Protein AF-A0A6L9J3Y1-F1 (afdb_monomer_lite)

Foldseek 3Di:
DPVVVVVVVVVVVLVCVLVVHDDPDDPVCPVVVVVSVVVVVVPPNPDDPDPVVVVVVVVVVVVVCVVCPPPPPPPPVVNVCVPPVVNVVVVVVVVVVVVVVVVVVVVVVVPPPDDDPPPPLPPDPVNVVVVVVSVVVVVVVVVVVVVVPDD

Secondary structure (DSSP, 8-state):
--HHHHHHHHHHHHHHHHTT------TTTTTTHHHHHHHHHHS-TT-PPPHHHHHHHHHHHHHHHHHS--TT----HHHHHHH-HHHHHHHHHHHHHHHHHHHHHHHTTTT--S------SSSSHHHHHHHHHHHHHHHHHHHHHHHTT--

pLDDT: mean 73.15, std 12.85, range [43.91, 93.81]

Sequence (151 aa):
MSDKRLDNELAALTDRVLAGEQTDIPPELSDLTPIIEQLHQTVAPDAEPDAGFQDQLTRRIMREWESHPPRHAPRSRWSYWRTNRIVQLAAAAATLVVVLLAIALLANRTDTSDGSMEGTALGSPGGMAVILAALVIAGLIAFWVSQRRKP

Structure (mmCIF, N/CA/C/O backbone):
data_AF-A0A6L9J3Y1-F1
#
_entry.id   AF-A0A6L9J3Y1-F1
#
loop_
_atom_site.group_PDB
_atom_site.id
_atom_site.type_symbol
_atom_site.label_atom_id
_atom_site.label_alt_id
_atom_site.label_comp_id
_atom_site.label_asym_id
_atom_site.label_entity_id
_atom_site.label_seq_id
_atom_site.pdbx_PDB_ins_code
_atom_site.Cartn_x
_atom_site.Cartn_y
_atom_site.Cartn_z
_atom_site.occupancy
_atom_site.B_iso_or_equiv
_atom_site.auth_seq_id
_atom_site.auth_comp_id
_atom_site.auth_asym_id
_atom_site.auth_atom_id
_atom_site.pdbx_PDB_model_num
ATOM 1 N N . MET A 1 1 ? -0.394 19.348 24.775 1.00 52.94 1 MET A N 1
ATOM 2 C CA . MET A 1 1 ? 0.317 18.067 25.019 1.00 52.94 1 MET A CA 1
ATOM 3 C C . MET A 1 1 ? -0.377 17.197 26.073 1.00 52.94 1 MET A C 1
ATOM 5 O O . MET A 1 1 ? -0.094 16.010 26.080 1.00 52.94 1 MET A O 1
ATOM 9 N N . SER A 1 2 ? -1.286 17.746 26.897 1.00 60.97 2 SER A N 1
ATOM 10 C CA . SER A 1 2 ? -2.048 17.006 27.922 1.00 60.97 2 SER A CA 1
ATOM 11 C C . SER A 1 2 ? -3.101 16.045 27.346 1.00 60.97 2 SER A C 1
ATOM 13 O O . SER A 1 2 ? -3.206 14.920 27.817 1.00 60.97 2 SER A O 1
ATOM 15 N N . ASP A 1 3 ? -3.798 16.436 26.272 1.00 74.38 3 ASP A N 1
ATOM 16 C CA . ASP A 1 3 ? -4.954 15.678 25.753 1.00 74.38 3 ASP A CA 1
ATOM 17 C C . ASP A 1 3 ? -4.613 14.257 25.299 1.00 74.38 3 ASP A C 1
ATOM 19 O O . ASP A 1 3 ? -5.283 13.310 25.682 1.00 74.38 3 ASP A O 1
ATOM 23 N N . LYS A 1 4 ? -3.489 14.065 24.596 1.00 82.38 4 LYS A N 1
ATOM 24 C CA . LYS A 1 4 ? -3.067 12.723 24.153 1.00 82.38 4 LYS A CA 1
ATOM 25 C C . LYS A 1 4 ? -2.788 11.761 25.307 1.00 82.38 4 LYS A C 1
ATOM 27 O O . LYS A 1 4 ? -2.871 10.553 25.121 1.00 82.38 4 LYS A O 1
ATOM 32 N N . ARG A 1 5 ? -2.368 12.280 26.468 1.00 84.44 5 ARG A N 1
ATOM 33 C CA . ARG A 1 5 ? -2.112 11.440 27.642 1.00 84.44 5 ARG A CA 1
ATOM 34 C C . ARG A 1 5 ? -3.436 10.977 28.239 1.00 84.44 5 ARG A C 1
ATOM 36 O O . ARG A 1 5 ? -3.577 9.790 28.500 1.00 84.44 5 ARG A O 1
ATOM 43 N N . LEU A 1 6 ? -4.396 11.895 28.349 1.00 81.44 6 LEU A N 1
ATOM 44 C CA . LEU A 1 6 ? -5.750 11.611 28.817 1.00 81.44 6 LEU A CA 1
ATOM 45 C C . LEU A 1 6 ? -6.470 10.617 27.892 1.00 81.44 6 LEU A C 1
ATOM 47 O O . LEU A 1 6 ? -7.044 9.648 28.374 1.00 81.44 6 LEU A O 1
ATOM 51 N N . ASP A 1 7 ? -6.362 10.799 26.572 1.00 82.75 7 ASP A N 1
ATOM 52 C CA . ASP A 1 7 ? -6.950 9.894 25.574 1.00 82.75 7 ASP A CA 1
ATOM 53 C C . ASP A 1 7 ? -6.402 8.465 25.711 1.00 82.75 7 ASP A C 1
ATOM 55 O O . ASP A 1 7 ? -7.153 7.491 25.665 1.00 82.75 7 ASP A O 1
ATOM 59 N N . ASN A 1 8 ? -5.089 8.328 25.923 1.00 86.06 8 ASN A N 1
ATOM 60 C CA . ASN A 1 8 ? -4.455 7.026 26.127 1.00 86.06 8 ASN A C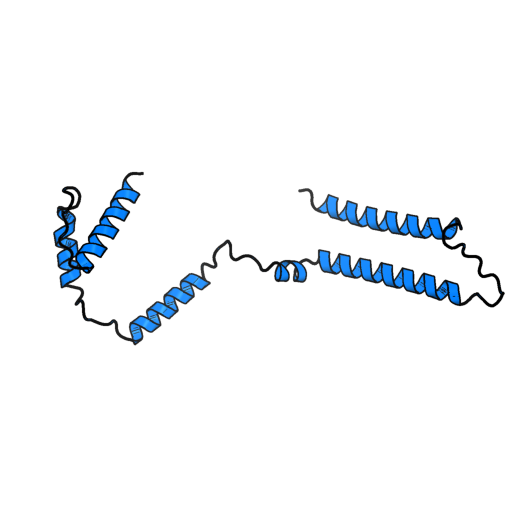A 1
ATOM 61 C C . ASN A 1 8 ? -4.859 6.388 27.466 1.00 86.06 8 ASN A C 1
ATOM 63 O O . ASN A 1 8 ? -5.021 5.171 27.537 1.00 86.06 8 ASN A O 1
ATOM 67 N N . GLU A 1 9 ? -5.011 7.189 28.524 1.00 82.62 9 GLU A N 1
ATOM 68 C CA . GLU A 1 9 ? -5.470 6.720 29.836 1.00 82.62 9 GLU A CA 1
ATOM 69 C C . GLU A 1 9 ? -6.938 6.260 29.786 1.00 82.62 9 GLU A C 1
ATOM 71 O O . GLU A 1 9 ? -7.266 5.217 30.348 1.00 82.62 9 GLU A O 1
ATOM 76 N N . LEU A 1 10 ? -7.795 6.961 29.037 1.00 83.25 10 LEU A N 1
ATOM 77 C CA . LEU A 1 10 ? -9.186 6.578 28.770 1.00 83.25 10 LEU A CA 1
ATOM 78 C C . LEU A 1 10 ? -9.302 5.294 27.947 1.00 83.25 10 LEU A C 1
ATOM 80 O O . LEU A 1 10 ? -10.098 4.416 28.288 1.00 83.25 10 LEU A O 1
ATOM 84 N N . ALA A 1 11 ? -8.497 5.162 26.890 1.00 85.44 11 ALA A N 1
ATOM 85 C CA . ALA A 1 11 ? -8.441 3.938 26.096 1.00 85.44 11 ALA A CA 1
ATOM 86 C C . ALA A 1 11 ? -8.035 2.742 26.973 1.00 85.44 11 ALA A C 1
ATOM 88 O O . ALA A 1 11 ? -8.729 1.729 27.003 1.00 85.44 11 ALA A O 1
ATOM 89 N N . ALA A 1 12 ? -6.981 2.907 27.781 1.00 86.12 12 ALA A N 1
ATOM 90 C CA . ALA A 1 12 ? -6.515 1.86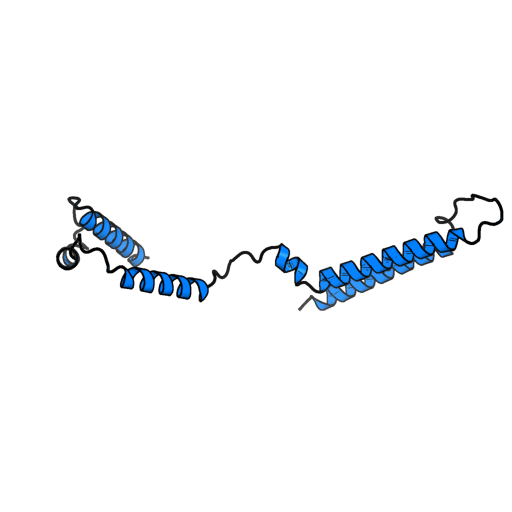7 28.690 1.00 86.12 12 ALA A CA 1
ATOM 91 C C . ALA A 1 12 ? -7.530 1.526 29.795 1.00 86.12 12 ALA A C 1
ATOM 93 O O . ALA A 1 12 ? -7.621 0.367 30.190 1.00 86.12 12 ALA A O 1
ATOM 94 N N . LEU A 1 13 ? -8.281 2.506 30.311 1.00 83.19 13 LEU A N 1
ATOM 95 C CA . LEU A 1 13 ? -9.356 2.258 31.277 1.00 83.19 13 LEU A CA 1
ATOM 96 C C . LEU A 1 13 ? -10.487 1.441 30.636 1.00 83.19 13 LEU A C 1
ATOM 98 O O . LEU A 1 13 ? -10.956 0.477 31.233 1.00 83.19 13 LEU A O 1
ATOM 102 N N . THR A 1 14 ? -10.878 1.790 29.409 1.00 82.06 14 THR A N 1
ATOM 103 C CA . THR A 1 14 ? -11.937 1.092 28.664 1.00 82.06 14 THR A CA 1
ATOM 104 C C . THR A 1 14 ? -11.572 -0.373 28.424 1.00 82.06 14 THR A C 1
ATOM 106 O O . THR A 1 14 ? -12.385 -1.253 28.699 1.00 82.06 14 THR A O 1
ATOM 109 N N . ASP A 1 15 ? -10.334 -0.647 27.999 1.00 84.56 15 ASP A N 1
ATOM 110 C CA . ASP A 1 15 ? -9.847 -2.014 27.772 1.00 84.56 15 ASP A CA 1
ATOM 111 C C . ASP A 1 15 ? -9.868 -2.860 29.057 1.00 84.56 15 ASP A C 1
ATOM 113 O O . ASP A 1 15 ? -10.259 -4.027 29.028 1.00 84.56 15 ASP A O 1
ATOM 117 N N . ARG A 1 16 ? -9.496 -2.276 30.205 1.00 83.19 16 ARG A N 1
ATOM 118 C CA . ARG A 1 16 ? -9.507 -2.979 31.501 1.00 83.19 16 ARG A CA 1
ATOM 119 C C . ARG A 1 16 ? -10.918 -3.253 32.015 1.00 83.19 16 ARG A C 1
ATOM 121 O O . ARG A 1 16 ? -11.163 -4.335 32.544 1.00 83.19 16 ARG A O 1
ATOM 128 N N . VAL A 1 17 ? -11.846 -2.308 31.829 1.00 81.50 17 VAL A N 1
ATOM 129 C CA . VAL A 1 17 ? -13.267 -2.505 32.166 1.00 81.50 17 VAL A CA 1
ATOM 130 C C . VAL A 1 17 ? -13.868 -3.615 31.302 1.00 81.50 17 VAL A C 1
ATOM 132 O O . VAL A 1 17 ? -14.551 -4.489 31.830 1.00 81.50 17 VAL A O 1
ATOM 135 N N . LEU A 1 18 ? -13.551 -3.640 30.002 1.00 78.00 18 LEU A N 1
ATOM 136 C CA . LEU A 1 18 ? -13.957 -4.716 29.090 1.00 78.00 18 LEU A CA 1
ATOM 137 C C . LEU A 1 18 ? -13.363 -6.079 29.480 1.00 78.00 18 LEU A C 1
ATOM 139 O O . LEU A 1 18 ? -14.019 -7.104 29.318 1.00 78.00 18 LEU A O 1
ATOM 143 N N . ALA A 1 19 ? -12.141 -6.103 30.014 1.00 82.50 19 ALA A N 1
ATOM 144 C CA . ALA A 1 19 ? -11.490 -7.318 30.505 1.00 82.50 19 ALA A CA 1
ATOM 145 C C . ALA A 1 19 ? -11.994 -7.782 31.889 1.00 82.50 19 ALA A C 1
ATOM 147 O O . ALA A 1 19 ? -11.622 -8.866 32.341 1.00 82.50 19 ALA A O 1
ATOM 148 N N . GLY A 1 20 ? -12.832 -6.988 32.569 1.00 76.12 20 GLY A N 1
ATOM 149 C CA . GLY A 1 20 ? -13.341 -7.290 33.909 1.00 76.12 20 GLY A CA 1
ATOM 150 C C . GLY A 1 20 ? -12.293 -7.173 35.024 1.00 76.12 20 GLY A C 1
ATOM 151 O O . GLY A 1 20 ? -12.458 -7.777 36.086 1.00 76.12 20 GLY A O 1
ATOM 152 N N . GLU A 1 21 ? -11.206 -6.429 34.803 1.00 83.69 21 GLU A N 1
ATOM 153 C CA . GLU A 1 21 ? -10.165 -6.212 35.811 1.00 83.69 21 GLU A CA 1
ATOM 154 C C . GLU A 1 21 ? -10.626 -5.200 36.877 1.00 83.69 21 GLU A C 1
ATOM 156 O O . GLU A 1 21 ? -11.221 -4.171 36.561 1.00 83.69 21 GLU A O 1
ATOM 161 N N . GLN A 1 22 ? -10.323 -5.454 38.158 1.00 67.81 22 GLN A N 1
ATOM 162 C CA . GLN A 1 22 ? -10.523 -4.451 39.212 1.00 67.81 22 GLN A CA 1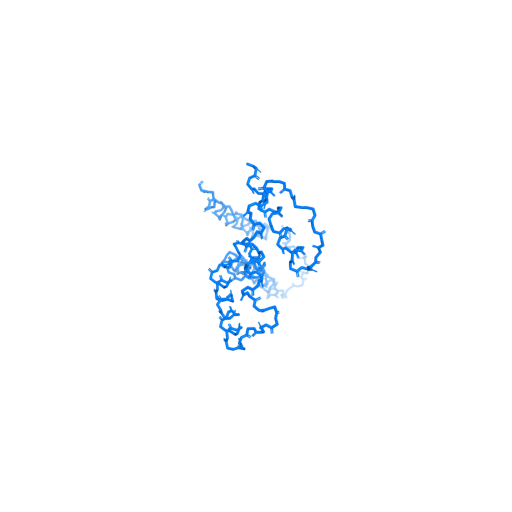
ATOM 163 C C . GLN A 1 22 ? -9.520 -3.310 39.026 1.00 67.81 22 GLN A C 1
ATOM 165 O O . GLN A 1 22 ? -8.326 -3.465 39.282 1.00 67.81 22 GLN A O 1
ATOM 170 N N . THR A 1 23 ? -10.009 -2.161 38.570 1.00 68.75 23 THR A N 1
ATOM 171 C CA . THR A 1 23 ? -9.195 -0.967 38.334 1.00 68.75 23 THR A CA 1
ATOM 172 C C . THR A 1 23 ? -9.263 0.028 39.483 1.00 68.75 23 THR A C 1
ATOM 174 O O . THR A 1 23 ? -10.347 0.472 39.854 1.00 68.75 23 THR A O 1
ATOM 177 N N . ASP A 1 24 ? -8.095 0.469 39.957 1.00 76.00 24 ASP A N 1
ATOM 178 C CA . ASP A 1 24 ? -7.960 1.742 40.670 1.00 76.00 24 ASP A CA 1
ATOM 179 C C . ASP A 1 24 ? -8.200 2.884 39.675 1.00 76.00 24 ASP A C 1
ATOM 181 O O . ASP A 1 24 ? -7.391 3.134 38.774 1.00 76.00 24 ASP A O 1
ATOM 185 N N . ILE A 1 25 ? -9.350 3.543 39.806 1.00 74.12 25 ILE A N 1
ATOM 186 C CA . ILE A 1 25 ? -9.781 4.615 38.907 1.00 74.12 25 ILE A CA 1
ATOM 187 C C . ILE A 1 25 ? -9.111 5.927 39.343 1.00 74.12 25 ILE A C 1
ATOM 189 O O . ILE A 1 25 ? -9.286 6.350 40.490 1.00 74.12 25 ILE A O 1
ATOM 193 N N . PRO A 1 26 ? -8.364 6.609 38.453 1.00 79.62 26 PRO A N 1
ATOM 194 C CA . PRO A 1 26 ? -7.831 7.933 38.741 1.00 79.62 26 PRO A CA 1
ATOM 195 C C . PRO A 1 26 ? -8.970 8.917 39.055 1.00 79.62 26 PRO A C 1
ATOM 197 O O . PRO A 1 26 ? -9.985 8.904 38.358 1.00 79.62 26 PRO A O 1
ATOM 200 N N . PRO A 1 27 ? -8.810 9.826 40.033 1.00 80.00 27 PRO A N 1
ATOM 201 C CA . PRO A 1 27 ? -9.862 10.775 40.413 1.00 80.00 27 PRO A CA 1
ATOM 202 C C . PRO A 1 27 ? -10.265 11.723 39.273 1.00 80.00 27 PRO A C 1
ATOM 204 O O . PRO A 1 27 ? -11.355 12.273 39.289 1.00 80.00 27 PRO A O 1
ATOM 207 N N . GLU A 1 28 ? -9.411 11.892 38.263 1.00 82.50 28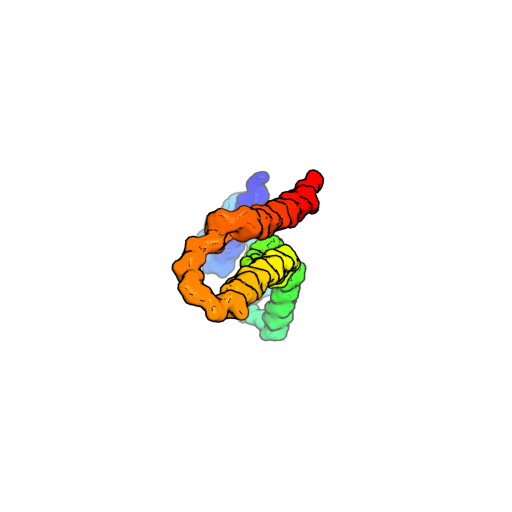 GLU A N 1
ATOM 208 C CA . GLU A 1 28 ? -9.691 12.693 37.065 1.00 82.50 28 GLU A CA 1
ATOM 209 C C . GLU A 1 28 ? -10.689 12.014 36.103 1.00 82.50 28 GLU A C 1
ATOM 211 O O . GLU A 1 28 ? -11.259 12.678 35.242 1.00 82.50 28 GLU A O 1
ATOM 216 N N . LEU A 1 29 ? -10.911 10.701 36.246 1.00 75.75 29 LEU A N 1
ATOM 217 C CA . LEU A 1 29 ? -11.764 9.881 35.375 1.00 75.75 29 LEU A CA 1
ATOM 218 C C . LEU A 1 29 ? -12.994 9.311 36.100 1.00 75.75 29 LEU A C 1
ATOM 220 O O . LEU A 1 29 ? -13.791 8.603 35.480 1.00 75.75 29 LEU A O 1
ATOM 224 N N . SER A 1 30 ? -13.183 9.631 37.387 1.00 80.88 30 SER A N 1
ATOM 225 C CA . SER A 1 30 ? -14.292 9.115 38.204 1.00 80.88 30 SER A CA 1
ATOM 226 C C . SER A 1 30 ? -15.650 9.349 37.551 1.00 80.88 30 SER A C 1
ATOM 228 O O . SER A 1 30 ? -16.486 8.448 37.526 1.00 80.88 30 SER A O 1
ATOM 230 N N . ASP A 1 31 ? -15.827 10.524 36.950 1.00 86.19 31 ASP A N 1
ATOM 231 C CA . ASP A 1 31 ? -17.093 10.975 36.374 1.00 86.19 31 ASP A CA 1
ATOM 232 C C . ASP A 1 31 ? -17.456 10.225 35.081 1.00 86.19 31 ASP A C 1
ATOM 234 O O . ASP A 1 31 ? -18.626 10.157 34.705 1.00 86.19 31 ASP A O 1
ATOM 238 N N . LEU A 1 32 ? -16.466 9.627 34.408 1.00 81.12 32 LEU A N 1
ATOM 239 C CA . LEU A 1 32 ? -16.644 8.884 33.155 1.00 81.12 32 LEU A CA 1
ATOM 240 C C . LEU A 1 32 ? -16.909 7.391 33.387 1.00 81.12 32 LEU A C 1
ATOM 242 O O . LEU A 1 32 ? -17.533 6.743 32.549 1.00 81.12 32 LEU A O 1
ATOM 246 N N . THR A 1 33 ? -16.508 6.858 34.541 1.00 80.38 33 THR A N 1
ATOM 247 C CA . THR A 1 33 ? -16.758 5.467 34.957 1.00 80.38 33 THR A CA 1
ATOM 248 C C . THR A 1 33 ? -18.220 5.022 34.813 1.00 80.38 33 THR A C 1
ATOM 250 O O . THR A 1 33 ? -18.452 4.025 34.129 1.00 80.38 33 THR A O 1
ATOM 253 N N . PRO A 1 34 ? -19.228 5.736 35.364 1.00 83.88 34 PRO A N 1
ATOM 254 C CA . PRO A 1 34 ? -20.618 5.282 35.275 1.00 83.88 34 PRO A CA 1
ATOM 255 C C . PRO A 1 34 ? -21.125 5.249 33.829 1.00 83.88 34 PRO A C 1
ATOM 257 O O . PRO A 1 34 ? -21.952 4.411 33.480 1.00 83.88 34 PRO A O 1
ATOM 260 N N . ILE A 1 35 ? -20.605 6.129 32.968 1.00 84.00 35 ILE A N 1
ATOM 261 C CA . ILE A 1 35 ? -20.948 6.163 31.544 1.00 84.00 35 ILE A CA 1
ATOM 262 C C . ILE A 1 35 ? -20.377 4.928 30.838 1.00 84.00 35 ILE A C 1
ATOM 264 O O . ILE A 1 35 ? -21.089 4.294 30.061 1.00 84.00 35 ILE A O 1
ATOM 268 N N . ILE A 1 36 ? -19.122 4.565 31.124 1.00 79.06 36 ILE A N 1
ATOM 269 C CA . ILE A 1 36 ? -18.460 3.382 30.554 1.00 79.06 36 ILE A CA 1
ATOM 270 C C . ILE A 1 36 ? -19.168 2.100 31.010 1.00 79.06 36 ILE A C 1
ATOM 272 O O . ILE A 1 36 ? -19.459 1.238 30.183 1.00 79.06 36 ILE A O 1
ATOM 276 N N . GLU A 1 37 ? -19.515 1.992 32.294 1.00 79.69 37 GLU A N 1
ATOM 277 C CA . GLU A 1 37 ? -20.270 0.851 32.828 1.00 79.69 37 GLU A CA 1
ATOM 278 C C . GLU A 1 37 ? -21.661 0.736 32.196 1.00 79.69 37 GLU A C 1
ATOM 280 O O . GLU A 1 37 ? -22.080 -0.355 31.809 1.00 79.69 37 GLU A O 1
ATOM 285 N N . GLN A 1 38 ? -22.369 1.857 32.036 1.00 83.06 38 GLN A N 1
ATOM 286 C CA . GLN A 1 38 ? -23.685 1.872 31.403 1.00 83.06 38 GLN A CA 1
ATOM 287 C C . GLN A 1 38 ? -23.604 1.488 29.918 1.00 83.06 38 GLN A C 1
ATOM 289 O O . GLN A 1 38 ? -24.452 0.741 29.425 1.00 83.06 38 GLN A O 1
ATOM 294 N N . LEU A 1 39 ? -22.572 1.943 29.202 1.00 79.56 39 LEU A N 1
ATOM 295 C CA . LEU A 1 39 ? -22.288 1.528 27.825 1.00 79.56 39 LEU A CA 1
ATOM 296 C C . LEU A 1 39 ? -22.000 0.029 27.737 1.00 79.56 39 LEU A C 1
ATOM 298 O O . LEU A 1 39 ? -22.585 -0.646 26.893 1.00 79.56 39 LEU A O 1
ATOM 302 N N . HIS A 1 40 ? -21.169 -0.496 28.636 1.00 76.81 40 HIS A N 1
ATOM 303 C CA . HIS A 1 40 ? -20.859 -1.921 28.711 1.00 76.81 40 HIS A CA 1
ATOM 304 C C . HIS A 1 40 ? -22.100 -2.774 29.007 1.00 76.81 40 HIS A C 1
ATOM 306 O O . HIS A 1 40 ? -22.277 -3.829 28.418 1.00 76.81 40 HIS A O 1
ATOM 312 N N . GLN A 1 41 ? -23.005 -2.305 29.869 1.00 78.69 41 GLN A N 1
ATOM 313 C CA . GLN A 1 41 ? -24.270 -2.998 30.139 1.00 78.69 41 GLN A CA 1
ATOM 314 C C . GLN A 1 41 ? -25.259 -2.921 28.967 1.00 78.69 41 GLN A C 1
ATOM 316 O O . GLN A 1 41 ? -26.077 -3.822 28.789 1.00 78.69 41 GLN A O 1
ATOM 321 N N . THR A 1 42 ? -25.213 -1.842 28.181 1.00 78.75 42 THR A N 1
ATOM 322 C CA . THR A 1 42 ? -26.112 -1.643 27.034 1.00 78.75 42 THR A CA 1
ATOM 323 C C . THR A 1 42 ? -25.670 -2.466 25.824 1.00 78.75 42 THR A C 1
ATOM 325 O O . THR A 1 42 ? -26.504 -2.956 25.061 1.00 78.75 42 THR A O 1
ATOM 328 N N . VAL A 1 43 ? -24.360 -2.631 25.638 1.00 73.56 43 VAL A N 1
ATOM 329 C CA . VAL A 1 43 ? -23.792 -3.506 24.615 1.00 73.56 43 VAL A CA 1
ATOM 330 C C . VAL A 1 43 ? -23.768 -4.917 25.185 1.00 73.56 43 VAL A C 1
ATOM 332 O O . VAL A 1 43 ? -22.877 -5.260 25.948 1.00 73.56 43 VAL A O 1
ATOM 335 N N . ALA A 1 44 ? -24.766 -5.733 24.841 1.00 67.94 44 ALA A N 1
ATOM 336 C CA . ALA A 1 44 ? -24.796 -7.128 25.269 1.00 67.94 44 ALA A CA 1
ATOM 337 C C . ALA A 1 44 ? -23.460 -7.812 24.894 1.00 67.94 44 ALA A C 1
ATOM 339 O O . ALA A 1 44 ? -23.162 -7.902 23.700 1.00 67.94 44 ALA A O 1
ATOM 340 N N . PRO A 1 45 ? -22.658 -8.278 25.872 1.00 66.12 45 PRO A N 1
ATOM 341 C CA . PRO A 1 45 ? -21.292 -8.750 25.626 1.00 66.12 45 PRO A CA 1
ATOM 342 C C . PRO A 1 45 ? -21.234 -9.982 24.710 1.00 66.12 45 PRO A C 1
ATOM 344 O O . PRO A 1 45 ? -20.226 -10.205 24.047 1.00 66.12 45 PRO A O 1
ATOM 347 N N . ASP A 1 46 ? -22.342 -10.719 24.604 1.00 68.31 46 ASP A N 1
ATOM 348 C CA . ASP A 1 46 ? -22.468 -11.929 23.785 1.00 68.31 46 ASP A CA 1
ATOM 349 C C . ASP A 1 46 ? -23.250 -11.711 22.476 1.00 68.31 46 ASP A C 1
ATOM 351 O O . ASP A 1 46 ? -23.550 -12.667 21.757 1.00 68.31 46 ASP A O 1
ATOM 355 N N . ALA A 1 47 ? -23.635 -10.472 22.153 1.00 74.19 47 ALA A N 1
ATOM 356 C CA . ALA A 1 47 ? -24.319 -10.192 20.896 1.00 74.19 47 ALA A CA 1
ATOM 357 C C . ALA A 1 47 ? -23.302 -10.153 19.750 1.00 74.19 47 ALA A C 1
ATOM 359 O O . ALA A 1 47 ? -22.730 -9.106 19.440 1.00 74.19 47 ALA A O 1
ATOM 360 N N . GLU A 1 48 ? -23.089 -11.299 19.098 1.00 77.62 48 GLU A N 1
ATOM 361 C CA . GLU A 1 48 ? -22.372 -11.318 17.827 1.00 77.62 48 GLU A CA 1
ATOM 362 C C . GLU A 1 48 ? -23.083 -10.389 16.825 1.00 77.62 48 GLU A C 1
ATOM 364 O O . GLU A 1 48 ? -24.305 -10.476 16.647 1.00 77.62 48 GLU A O 1
ATOM 369 N N . PRO A 1 49 ? -22.348 -9.478 16.162 1.00 79.12 49 PRO A N 1
ATOM 370 C CA . PRO A 1 49 ? -22.939 -8.629 15.147 1.00 79.12 49 PRO A CA 1
ATOM 371 C C . PRO A 1 49 ? -23.474 -9.494 14.008 1.00 79.12 49 PRO A C 1
ATOM 373 O O . PRO A 1 49 ? -22.787 -10.416 13.566 1.00 79.12 49 PRO A O 1
ATOM 376 N N . ASP A 1 50 ? -24.663 -9.153 13.505 1.00 87.94 50 ASP A N 1
ATOM 377 C CA . ASP A 1 50 ? -25.280 -9.821 12.356 1.00 87.94 50 ASP A CA 1
ATOM 378 C C . ASP A 1 50 ? -24.271 -9.996 11.206 1.00 87.94 50 ASP A C 1
ATOM 380 O O . ASP A 1 50 ? -23.535 -9.068 10.853 1.00 87.94 50 ASP A O 1
ATOM 384 N N . ALA A 1 51 ? -24.246 -11.182 10.594 1.00 88.50 51 ALA A N 1
ATOM 385 C CA . ALA A 1 51 ? -23.305 -11.509 9.525 1.00 88.50 51 ALA A CA 1
ATOM 386 C C . ALA A 1 51 ? -23.420 -10.531 8.340 1.00 88.50 51 ALA A C 1
ATOM 388 O O . ALA A 1 51 ? -22.417 -10.181 7.713 1.00 88.50 51 ALA A O 1
ATOM 389 N N . GLY A 1 52 ? -24.632 -10.029 8.067 1.00 92.38 52 GLY A N 1
ATOM 390 C CA . GLY A 1 52 ? -24.863 -9.002 7.054 1.00 92.38 52 GLY A CA 1
ATOM 391 C C . GLY A 1 52 ? -24.220 -7.658 7.404 1.00 92.38 52 GLY A C 1
ATOM 392 O O . GLY A 1 52 ? -23.682 -6.979 6.524 1.00 92.38 52 GLY A O 1
ATOM 393 N N . PHE A 1 53 ? -24.230 -7.280 8.682 1.00 89.75 53 PHE A N 1
ATOM 394 C CA . PHE A 1 53 ? -23.582 -6.064 9.167 1.00 89.75 53 PHE A CA 1
ATOM 395 C C . PHE A 1 53 ? -22.055 -6.158 9.089 1.00 89.75 53 PHE A C 1
ATOM 397 O O . PHE A 1 53 ? -21.414 -5.213 8.625 1.00 89.75 53 PHE A O 1
ATOM 404 N N . GLN A 1 54 ? -21.475 -7.299 9.472 1.00 90.25 54 GLN A N 1
ATOM 405 C CA . GLN A 1 54 ? -20.026 -7.513 9.391 1.00 90.25 54 GLN A CA 1
ATOM 406 C C . GLN A 1 54 ? -19.519 -7.357 7.953 1.00 90.25 54 GLN A C 1
ATOM 408 O O . GLN A 1 54 ? -18.578 -6.607 7.702 1.00 90.25 54 GLN A O 1
ATOM 413 N N . ASP A 1 55 ? -20.194 -7.985 6.991 1.00 93.06 55 ASP A N 1
ATOM 414 C CA . ASP A 1 55 ? -19.822 -7.895 5.581 1.00 93.06 55 ASP A CA 1
ATOM 415 C C . ASP A 1 55 ? -19.976 -6.460 5.035 1.00 93.06 55 ASP A C 1
ATOM 417 O O . ASP A 1 55 ? -19.101 -5.943 4.334 1.00 93.06 55 ASP A O 1
ATOM 421 N N . GLN A 1 56 ? -21.036 -5.740 5.423 1.00 92.56 56 GLN A N 1
ATOM 422 C CA . GLN A 1 56 ? -21.180 -4.321 5.075 1.00 92.56 56 GLN A CA 1
ATOM 423 C C . GLN A 1 56 ? -20.051 -3.457 5.650 1.00 92.56 56 GLN A C 1
ATOM 425 O O . GLN A 1 56 ? -19.527 -2.589 4.941 1.00 92.56 56 GLN A O 1
ATOM 430 N N . LEU A 1 57 ? -19.656 -3.701 6.901 1.00 93.81 57 LEU A N 1
ATOM 431 C CA . LEU A 1 57 ? -18.564 -2.995 7.561 1.00 93.81 57 LEU A CA 1
ATOM 432 C C . LEU A 1 57 ? -17.233 -3.268 6.854 1.00 93.81 57 LEU A C 1
ATOM 434 O O . LEU A 1 57 ? -16.537 -2.321 6.482 1.00 93.81 57 LEU A O 1
ATOM 438 N N . THR A 1 58 ? -16.918 -4.533 6.569 1.00 92.88 58 THR A N 1
ATOM 439 C CA . THR A 1 58 ? -15.710 -4.928 5.831 1.00 92.88 58 THR A CA 1
ATOM 440 C C . THR A 1 58 ? -15.650 -4.250 4.466 1.00 92.88 58 THR A C 1
ATOM 442 O O . THR A 1 58 ? -14.642 -3.626 4.124 1.00 92.88 58 THR A O 1
ATOM 445 N N . ARG A 1 59 ? -16.749 -4.281 3.701 1.00 93.06 59 ARG A N 1
ATOM 446 C CA . ARG A 1 59 ? -16.820 -3.633 2.382 1.00 93.06 59 ARG A CA 1
ATOM 447 C C . ARG A 1 59 ? -16.675 -2.115 2.448 1.00 93.06 59 ARG A C 1
ATOM 449 O O . ARG A 1 59 ? -16.253 -1.506 1.462 1.00 93.06 59 ARG A O 1
ATOM 456 N N . ARG A 1 60 ? -17.068 -1.484 3.555 1.00 93.62 60 ARG A N 1
ATOM 457 C CA . ARG A 1 60 ? -16.928 -0.037 3.746 1.00 93.62 60 ARG A CA 1
ATOM 458 C C . ARG A 1 60 ? -15.502 0.339 4.142 1.00 93.62 60 ARG A C 1
ATOM 460 O O . ARG A 1 60 ? -14.950 1.247 3.532 1.00 93.62 60 ARG A O 1
ATOM 467 N N . ILE A 1 61 ? -14.885 -0.414 5.053 1.00 91.44 61 ILE A N 1
ATOM 468 C CA . ILE A 1 61 ? -13.482 -0.233 5.456 1.00 91.44 61 ILE A CA 1
ATOM 469 C C . ILE A 1 61 ? -12.547 -0.428 4.260 1.00 91.44 61 ILE A C 1
ATOM 471 O O . ILE A 1 61 ? -11.687 0.413 4.016 1.00 91.44 61 ILE A O 1
ATOM 475 N N . MET A 1 62 ? -12.741 -1.490 3.469 1.00 89.81 62 MET A N 1
ATOM 476 C CA . MET A 1 62 ? -11.956 -1.715 2.248 1.00 89.81 62 MET A CA 1
ATOM 477 C C . MET A 1 62 ? -12.077 -0.545 1.271 1.00 89.81 62 MET A C 1
ATOM 479 O O . MET A 1 62 ? -11.066 -0.071 0.760 1.00 89.81 62 MET A O 1
ATOM 483 N N . ARG A 1 63 ? -13.293 -0.022 1.065 1.00 91.25 63 ARG A N 1
ATOM 484 C CA . ARG A 1 63 ? -13.508 1.147 0.204 1.00 91.25 63 ARG A CA 1
ATOM 485 C C . ARG A 1 63 ? -12.811 2.401 0.721 1.00 91.25 63 ARG A C 1
ATOM 487 O O . ARG A 1 63 ? -12.215 3.117 -0.076 1.00 91.25 63 ARG A O 1
ATOM 494 N N . GLU A 1 64 ? -12.866 2.670 2.023 1.00 85.31 64 GLU A N 1
ATOM 495 C CA . GLU A 1 64 ? -12.181 3.830 2.605 1.00 85.31 64 GLU A CA 1
ATOM 496 C C . GLU A 1 64 ? -10.656 3.696 2.563 1.00 85.31 64 GLU A C 1
ATOM 498 O O . GLU A 1 64 ? -9.949 4.687 2.353 1.00 85.31 64 GLU A O 1
ATOM 503 N N . TRP A 1 65 ? -10.146 2.474 2.709 1.00 84.25 65 TRP A N 1
ATOM 504 C CA . TRP A 1 65 ? -8.724 2.174 2.585 1.00 84.25 65 TRP A CA 1
ATOM 505 C C . TRP A 1 65 ? -8.225 2.347 1.147 1.00 84.25 65 TRP A C 1
ATOM 507 O O . TRP A 1 65 ? -7.162 2.920 0.910 1.00 84.25 65 TRP A O 1
ATOM 517 N N . GLU A 1 66 ? -9.013 1.901 0.168 1.00 83.56 66 GLU A N 1
ATOM 518 C CA . GLU A 1 66 ? -8.728 2.107 -1.253 1.00 83.56 66 GLU A CA 1
ATOM 519 C C . GLU A 1 66 ? -8.846 3.577 -1.666 1.00 83.56 66 GLU A C 1
ATOM 521 O O . GLU A 1 66 ? -8.056 4.039 -2.490 1.00 83.56 66 GLU A O 1
ATOM 526 N N . SER A 1 67 ? -9.793 4.332 -1.095 1.00 82.75 67 SER A N 1
ATOM 527 C CA . SER A 1 67 ? -9.957 5.760 -1.391 1.00 82.75 67 SER A CA 1
ATOM 528 C C . SER A 1 67 ? -8.861 6.628 -0.769 1.00 82.75 67 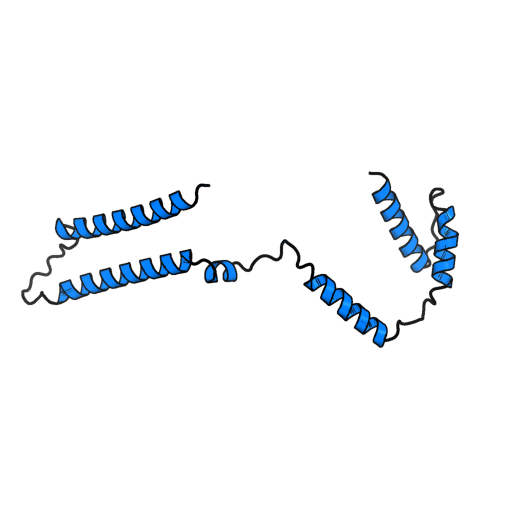SER A C 1
ATOM 530 O O . SER A 1 67 ? -8.595 7.724 -1.264 1.00 82.75 67 SER A O 1
ATOM 532 N N . HIS A 1 68 ? -8.201 6.141 0.286 1.00 73.56 68 HIS A N 1
ATOM 533 C CA . HIS A 1 68 ? -7.046 6.777 0.917 1.00 73.56 68 HIS A CA 1
ATOM 534 C C . HIS A 1 68 ? -5.795 5.916 0.735 1.00 73.56 68 HIS A C 1
ATOM 536 O O . HIS A 1 68 ? -5.215 5.462 1.728 1.00 73.56 68 HIS A O 1
ATOM 542 N N . PRO A 1 69 ? -5.330 5.702 -0.513 1.00 64.25 69 PRO A N 1
ATOM 543 C CA . PRO A 1 69 ? -4.125 4.929 -0.722 1.00 64.25 69 PRO A CA 1
ATOM 544 C C . PRO A 1 69 ? -3.008 5.599 0.084 1.00 64.25 69 PRO A C 1
ATOM 546 O O . PRO A 1 69 ? -2.858 6.829 0.006 1.00 64.25 69 PRO A O 1
ATOM 549 N N . PRO A 1 70 ? -2.241 4.838 0.888 1.00 63.53 70 PRO A N 1
ATOM 550 C CA . PRO A 1 70 ? -1.179 5.418 1.682 1.00 63.53 70 PRO A CA 1
ATOM 551 C C . PRO A 1 70 ? -0.307 6.248 0.746 1.00 63.53 70 PRO A C 1
ATOM 553 O O . PRO A 1 70 ? 0.211 5.742 -0.252 1.00 63.53 70 PRO A O 1
ATOM 556 N N . ARG A 1 71 ? -0.149 7.541 1.063 1.00 60.28 71 ARG A N 1
ATOM 557 C CA . ARG A 1 71 ? 0.646 8.509 0.277 1.00 60.28 71 ARG A CA 1
ATOM 558 C C . ARG A 1 71 ? 2.092 8.041 0.039 1.00 60.28 71 ARG A C 1
ATOM 560 O O . ARG A 1 71 ? 2.816 8.635 -0.757 1.00 60.28 71 ARG A O 1
ATOM 567 N N . HIS A 1 72 ? 2.503 6.970 0.715 1.00 55.31 72 HIS A N 1
ATOM 568 C CA . HIS A 1 72 ? 3.817 6.352 0.665 1.00 55.31 72 HIS A CA 1
ATOM 569 C C . HIS A 1 72 ? 3.812 4.896 0.195 1.00 55.31 72 HIS A C 1
ATOM 571 O O . HIS A 1 72 ? 4.810 4.216 0.417 1.00 55.31 72 HIS A O 1
ATOM 577 N N . ALA A 1 73 ? 2.755 4.405 -0.470 1.00 56.53 73 ALA A N 1
ATOM 578 C CA . ALA A 1 73 ? 2.852 3.134 -1.184 1.00 56.53 73 ALA A CA 1
ATOM 579 C C . ALA A 1 73 ? 4.085 3.218 -2.102 1.00 56.53 73 ALA A C 1
ATOM 581 O O . ALA A 1 73 ? 4.118 4.086 -2.987 1.00 56.53 73 ALA A O 1
ATOM 582 N N . PRO A 1 74 ? 5.139 2.413 -1.863 1.00 56.09 74 PRO A N 1
ATOM 583 C CA . PRO A 1 74 ? 6.370 2.529 -2.614 1.00 56.09 74 PRO A CA 1
ATOM 584 C C . PRO A 1 74 ? 6.014 2.175 -4.047 1.00 56.09 74 PRO A C 1
ATOM 586 O O . PRO A 1 74 ? 5.765 1.014 -4.365 1.00 56.09 74 PRO A O 1
ATOM 589 N N . ARG A 1 75 ? 5.932 3.197 -4.910 1.00 55.72 75 ARG A N 1
ATOM 590 C CA . ARG A 1 75 ? 5.811 3.014 -6.355 1.00 55.72 75 ARG A CA 1
ATOM 591 C C . ARG A 1 75 ? 6.871 1.996 -6.721 1.00 55.72 75 ARG A C 1
ATOM 593 O O . ARG A 1 75 ? 8.060 2.289 -6.574 1.00 55.72 75 ARG A O 1
ATOM 600 N N . SER A 1 76 ? 6.437 0.790 -7.091 1.00 57.78 76 SER A N 1
ATOM 601 C CA . SER A 1 76 ? 7.361 -0.311 -7.321 1.00 57.78 76 SER A CA 1
ATOM 602 C C . SER A 1 76 ? 8.432 0.206 -8.274 1.00 57.78 76 SER A C 1
ATOM 604 O O . SER A 1 76 ? 8.124 0.842 -9.289 1.00 57.78 76 SER A O 1
ATOM 606 N N . ARG A 1 77 ? 9.707 0.027 -7.914 1.00 57.69 77 ARG A N 1
ATOM 607 C CA . ARG A 1 77 ? 10.827 0.562 -8.707 1.00 57.69 77 ARG A CA 1
ATOM 608 C C . ARG A 1 77 ? 10.708 0.112 -10.171 1.00 57.69 77 ARG A C 1
ATOM 610 O O . ARG A 1 77 ? 11.096 0.840 -11.073 1.00 57.69 77 ARG A O 1
ATOM 617 N N . TRP A 1 78 ? 10.055 -1.025 -10.403 1.00 55.97 78 TRP A N 1
ATOM 618 C CA . TRP A 1 78 ? 9.729 -1.573 -11.712 1.00 55.97 78 TRP A CA 1
ATOM 619 C C . TRP A 1 78 ? 8.730 -0.736 -12.536 1.00 55.97 78 TRP A C 1
ATOM 621 O O . TRP A 1 78 ? 8.931 -0.543 -13.736 1.00 55.97 78 TRP A O 1
ATOM 631 N N . SER A 1 79 ? 7.702 -0.159 -11.906 1.00 57.44 79 SER A N 1
ATOM 632 C CA . SER A 1 79 ? 6.776 0.772 -12.569 1.00 57.44 79 SER A CA 1
ATOM 633 C C . SER A 1 79 ? 7.483 2.065 -12.991 1.00 57.44 79 SER A C 1
ATOM 635 O O . SER A 1 79 ? 7.255 2.584 -14.088 1.00 57.44 79 SER A O 1
ATOM 637 N N . TYR A 1 80 ? 8.432 2.544 -12.180 1.00 57.75 80 TYR A N 1
ATOM 638 C CA . TYR A 1 80 ? 9.219 3.730 -12.520 1.00 57.75 80 TYR A CA 1
ATOM 639 C C . TYR A 1 80 ? 10.045 3.522 -13.797 1.00 57.75 80 TYR A C 1
ATOM 641 O O . TYR A 1 80 ? 10.106 4.420 -14.626 1.00 57.75 80 TYR A O 1
ATOM 649 N N . TRP A 1 81 ? 10.616 2.333 -14.017 1.00 54.25 81 TRP A N 1
ATOM 650 C CA . TRP A 1 81 ? 11.419 2.050 -15.214 1.00 54.25 81 TRP A CA 1
ATOM 651 C C . TRP A 1 81 ? 10.566 1.886 -16.479 1.00 54.25 81 TRP A C 1
ATOM 653 O O . TRP A 1 81 ? 10.974 2.348 -17.542 1.00 54.25 81 TRP A O 1
ATOM 663 N N . ARG A 1 82 ? 9.359 1.306 -16.380 1.00 57.34 82 ARG A N 1
ATOM 664 C CA . ARG A 1 82 ? 8.437 1.190 -17.531 1.00 57.34 82 ARG A CA 1
ATOM 665 C C . ARG A 1 82 ? 7.823 2.522 -17.955 1.00 57.34 82 ARG A C 1
ATOM 667 O O . ARG A 1 82 ? 7.557 2.701 -19.140 1.00 57.34 82 ARG A O 1
ATOM 674 N N . THR A 1 83 ? 7.605 3.444 -17.019 1.00 59.44 83 THR A N 1
ATOM 675 C CA . THR A 1 83 ? 6.880 4.701 -17.291 1.00 59.44 83 THR A CA 1
ATOM 676 C C . THR A 1 83 ? 7.814 5.856 -17.663 1.00 59.44 83 THR A C 1
ATOM 678 O O . THR A 1 83 ? 7.379 6.868 -18.214 1.00 59.44 83 THR A O 1
ATOM 681 N N . ASN A 1 84 ? 9.117 5.727 -17.394 1.00 66.12 84 ASN A N 1
ATOM 682 C CA . ASN A 1 84 ? 10.068 6.786 -17.693 1.00 66.12 84 ASN A CA 1
ATOM 683 C C . ASN A 1 84 ? 10.471 6.723 -19.171 1.00 66.12 84 ASN A C 1
ATOM 685 O O . ASN A 1 84 ? 11.372 5.976 -19.555 1.00 66.12 84 ASN A O 1
ATOM 689 N N . ARG A 1 85 ? 9.826 7.558 -19.997 1.00 65.69 85 ARG A N 1
ATOM 690 C CA . ARG A 1 85 ? 10.138 7.749 -21.431 1.00 65.69 85 ARG A CA 1
ATOM 691 C C . ARG A 1 85 ? 11.638 7.946 -21.702 1.00 65.69 85 ARG A C 1
ATOM 693 O O . ARG A 1 85 ? 12.120 7.629 -22.780 1.00 65.69 85 ARG A O 1
ATOM 700 N N . ILE A 1 86 ? 12.387 8.420 -20.709 1.00 68.75 86 ILE A N 1
ATOM 701 C CA . ILE A 1 86 ? 13.838 8.631 -20.770 1.00 68.75 86 ILE A CA 1
ATOM 702 C C . ILE A 1 86 ? 14.616 7.318 -20.824 1.00 68.75 86 ILE A C 1
ATOM 704 O O . ILE A 1 86 ? 15.570 7.225 -21.584 1.00 68.75 86 ILE A O 1
ATOM 708 N N . VAL A 1 87 ? 14.211 6.297 -20.062 1.00 70.88 87 VAL A N 1
ATOM 709 C CA . VAL A 1 87 ? 14.870 4.981 -20.100 1.00 70.88 87 VAL A CA 1
ATOM 710 C C . VAL A 1 87 ? 14.629 4.324 -21.459 1.00 70.88 87 VAL A C 1
ATOM 712 O O . VAL A 1 87 ? 15.542 3.737 -22.026 1.00 70.88 87 VAL A O 1
ATOM 715 N N . GLN A 1 88 ? 13.431 4.500 -22.024 1.00 72.88 88 GLN A N 1
ATOM 716 C CA . GLN A 1 88 ? 13.101 4.011 -23.364 1.00 72.88 88 GLN A CA 1
ATOM 717 C C . GLN A 1 88 ? 13.896 4.742 -24.456 1.00 72.88 88 GLN A C 1
ATOM 719 O O . GLN A 1 88 ? 14.454 4.092 -25.333 1.00 72.88 88 GLN A O 1
ATOM 724 N N . LEU A 1 89 ? 14.014 6.073 -24.377 1.00 76.06 89 LEU A N 1
ATOM 725 C CA . LEU A 1 89 ? 14.834 6.860 -25.306 1.00 76.06 89 LEU A CA 1
ATOM 726 C C . LEU A 1 89 ? 16.325 6.523 -25.189 1.00 76.06 89 LEU A C 1
ATOM 728 O O . LEU A 1 89 ? 17.002 6.399 -26.205 1.00 76.06 89 LEU A O 1
ATOM 732 N N . ALA A 1 90 ? 16.834 6.327 -23.971 1.00 76.19 90 ALA A N 1
ATOM 733 C CA . ALA A 1 90 ? 18.218 5.923 -23.743 1.00 76.19 90 ALA A CA 1
ATOM 734 C C . ALA A 1 90 ? 18.496 4.510 -24.279 1.00 76.19 90 ALA A C 1
ATOM 736 O O . ALA A 1 90 ? 19.519 4.291 -24.922 1.00 76.19 90 ALA A O 1
ATOM 737 N N . ALA A 1 91 ? 17.571 3.566 -24.082 1.00 78.00 91 ALA A N 1
ATOM 738 C CA . ALA A 1 91 ? 17.673 2.223 -24.649 1.00 78.00 91 ALA A CA 1
ATOM 739 C C . ALA A 1 91 ? 17.608 2.242 -26.189 1.00 78.00 91 ALA A C 1
ATOM 741 O O . ALA A 1 91 ? 18.382 1.548 -26.850 1.00 78.00 91 ALA A O 1
ATOM 742 N N . ALA A 1 92 ? 16.744 3.076 -26.777 1.00 79.25 92 ALA A N 1
ATOM 743 C CA . ALA A 1 92 ? 16.671 3.268 -28.226 1.00 79.25 92 ALA A CA 1
ATOM 744 C C . ALA A 1 92 ? 17.964 3.886 -28.795 1.00 79.25 92 ALA A C 1
ATOM 746 O O . ALA A 1 92 ? 18.470 3.442 -29.821 1.00 79.25 92 ALA A O 1
ATOM 747 N N . ALA A 1 93 ? 18.557 4.861 -28.103 1.00 79.38 93 ALA A N 1
ATOM 748 C CA . ALA A 1 93 ? 19.839 5.435 -28.503 1.00 79.38 93 ALA A CA 1
ATOM 749 C C . ALA A 1 93 ? 20.983 4.410 -28.398 1.00 79.38 93 ALA A C 1
ATOM 751 O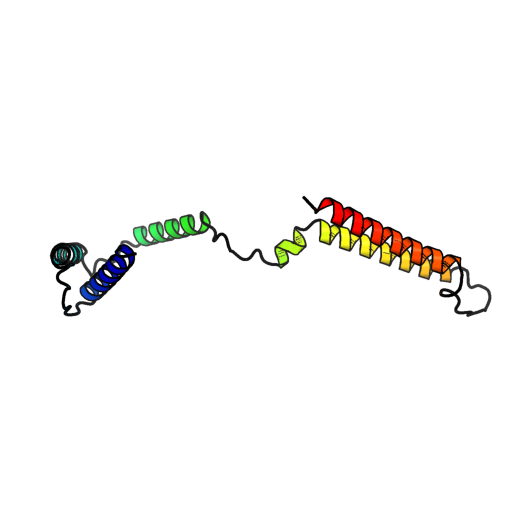 O . ALA A 1 93 ? 21.785 4.284 -29.320 1.00 79.38 93 ALA A O 1
ATOM 752 N N . ALA A 1 94 ? 21.037 3.637 -27.309 1.00 80.19 94 ALA A N 1
ATOM 753 C CA . ALA A 1 94 ? 22.058 2.611 -27.112 1.00 80.19 94 ALA A CA 1
ATOM 754 C C . ALA A 1 94 ? 21.980 1.503 -28.174 1.00 80.19 94 ALA A C 1
ATOM 756 O O . ALA A 1 94 ? 23.003 1.101 -28.724 1.00 80.19 94 ALA A O 1
ATOM 757 N N . THR A 1 95 ? 20.772 1.044 -28.509 1.00 79.50 95 THR A N 1
ATOM 758 C CA . THR A 1 95 ? 20.574 0.054 -29.581 1.00 79.50 95 THR A CA 1
ATOM 759 C C . THR A 1 95 ? 21.012 0.594 -30.938 1.00 79.50 95 THR A C 1
ATOM 761 O O . THR A 1 95 ? 21.689 -0.118 -31.674 1.00 79.50 95 THR A O 1
ATOM 764 N N . LEU A 1 96 ? 20.731 1.862 -31.243 1.00 82.00 96 LEU A N 1
ATOM 765 C CA . LEU A 1 96 ? 21.183 2.501 -32.479 1.00 82.00 96 LEU A CA 1
ATOM 766 C C . LEU A 1 96 ? 22.717 2.566 -32.565 1.00 82.00 96 LEU A C 1
ATOM 768 O O . LEU A 1 96 ? 23.279 2.248 -33.609 1.00 82.00 96 LEU A O 1
ATOM 772 N N . VAL A 1 97 ? 23.405 2.891 -31.465 1.00 84.75 97 VAL A N 1
ATOM 773 C CA . VAL A 1 97 ? 24.880 2.877 -31.407 1.00 84.75 97 VAL A CA 1
ATOM 774 C C . VAL A 1 97 ? 25.438 1.472 -31.643 1.00 84.75 97 VAL A C 1
ATOM 776 O O . VAL A 1 97 ? 26.375 1.315 -32.422 1.00 84.75 97 VAL A O 1
ATOM 779 N N . VAL A 1 98 ? 24.855 0.444 -31.021 1.00 81.88 98 VAL A N 1
ATOM 780 C CA . VAL A 1 98 ? 25.283 -0.953 -31.216 1.00 81.88 98 VAL A CA 1
ATOM 781 C C . VAL A 1 98 ? 25.067 -1.403 -32.662 1.00 81.88 98 VAL A C 1
ATOM 783 O O . VAL A 1 98 ? 25.940 -2.053 -33.231 1.00 81.88 98 VAL A O 1
ATOM 786 N N . VAL A 1 99 ? 23.943 -1.030 -33.280 1.00 79.19 99 VAL A N 1
ATOM 787 C CA . VAL A 1 99 ? 23.658 -1.339 -34.689 1.00 79.19 99 VAL A CA 1
ATOM 788 C C . VAL A 1 99 ? 24.651 -0.639 -35.614 1.00 79.19 99 VAL A C 1
ATOM 790 O O . VAL A 1 99 ? 25.202 -1.285 -36.500 1.00 79.19 99 VAL A O 1
ATOM 793 N N . LEU A 1 100 ? 24.948 0.643 -35.389 1.00 78.31 100 LEU A N 1
ATOM 794 C CA . LEU A 1 100 ? 25.963 1.361 -36.166 1.00 78.31 100 LEU A CA 1
ATOM 795 C C . LEU A 1 100 ? 27.354 0.738 -36.007 1.00 78.31 100 LEU A C 1
ATOM 797 O O . LEU A 1 100 ? 28.074 0.598 -36.992 1.00 78.31 100 LEU A O 1
ATOM 801 N N . LEU A 1 101 ? 27.713 0.311 -34.794 1.00 79.31 101 LEU A N 1
ATOM 802 C CA . LEU A 1 101 ? 28.973 -0.381 -34.533 1.00 79.31 101 LEU A CA 1
ATOM 803 C C . LEU A 1 101 ? 29.029 -1.732 -35.261 1.00 79.31 101 LEU A C 1
ATOM 805 O O . LEU A 1 101 ? 30.038 -2.059 -35.878 1.00 79.31 101 LEU A O 1
ATOM 809 N N . ALA A 1 102 ? 27.937 -2.499 -35.235 1.00 73.88 102 ALA A N 1
ATOM 810 C CA . ALA A 1 102 ? 27.833 -3.769 -35.944 1.00 73.88 102 ALA A CA 1
ATOM 811 C C . ALA A 1 102 ? 27.931 -3.586 -37.467 1.00 73.88 102 ALA A C 1
ATOM 813 O O . ALA A 1 102 ? 28.641 -4.345 -38.122 1.00 73.88 102 ALA A O 1
ATOM 814 N N . ILE A 1 103 ? 27.279 -2.560 -38.026 1.00 76.88 103 ILE A N 1
ATOM 815 C CA . ILE A 1 103 ? 27.370 -2.220 -39.454 1.00 76.88 103 ILE A CA 1
ATOM 816 C C . ILE A 1 103 ? 28.798 -1.815 -39.817 1.00 76.88 103 ILE A C 1
ATOM 818 O O . ILE A 1 103 ? 29.322 -2.305 -40.811 1.00 76.88 103 ILE A O 1
ATOM 822 N N . ALA A 1 104 ? 29.454 -0.981 -39.006 1.00 73.56 104 ALA A N 1
ATOM 823 C CA . ALA A 1 104 ? 30.841 -0.585 -39.237 1.00 73.56 104 ALA A CA 1
ATOM 824 C C . ALA A 1 104 ? 31.791 -1.795 -39.228 1.00 73.56 104 ALA A C 1
ATOM 826 O O . ALA A 1 104 ? 32.654 -1.911 -40.094 1.00 73.56 104 ALA A O 1
ATOM 827 N N . LEU A 1 105 ? 31.597 -2.734 -38.295 1.00 72.81 105 LEU A N 1
ATOM 828 C CA . LEU A 1 105 ? 32.368 -3.979 -38.240 1.00 72.81 105 LEU A CA 1
ATOM 829 C C . LEU A 1 105 ? 32.119 -4.885 -39.453 1.00 72.81 105 LEU A C 1
ATOM 831 O O . LEU A 1 105 ? 33.039 -5.574 -39.890 1.00 72.81 105 LEU A O 1
ATOM 835 N N . LEU A 1 106 ? 30.896 -4.903 -39.986 1.00 66.94 106 LEU A N 1
ATOM 836 C CA . LEU A 1 106 ? 30.532 -5.740 -41.129 1.00 66.94 106 LEU A CA 1
ATOM 837 C C . LEU A 1 106 ? 30.984 -5.130 -42.463 1.00 66.94 106 LEU A C 1
ATOM 839 O O . LEU A 1 106 ? 31.481 -5.857 -43.317 1.00 66.94 106 LEU A O 1
ATOM 843 N N . ALA A 1 107 ? 30.884 -3.808 -42.616 1.00 64.12 107 ALA A N 1
ATOM 844 C CA . ALA A 1 107 ? 31.383 -3.076 -43.780 1.00 64.12 107 ALA A CA 1
ATOM 845 C C . ALA A 1 107 ? 32.907 -3.209 -43.925 1.00 64.12 107 ALA A C 1
ATOM 847 O O . ALA A 1 107 ? 33.420 -3.334 -45.029 1.00 64.12 107 ALA A O 1
ATOM 848 N N . ASN A 1 108 ? 33.636 -3.295 -42.808 1.00 60.81 108 ASN A N 1
ATOM 849 C CA . ASN A 1 108 ? 35.081 -3.525 -42.835 1.00 60.81 108 ASN A CA 1
ATOM 850 C C . ASN A 1 108 ? 35.473 -4.953 -43.272 1.00 60.81 108 ASN A C 1
ATOM 852 O O . ASN A 1 108 ? 36.650 -5.218 -43.501 1.00 60.81 108 ASN A O 1
ATOM 856 N N . ARG A 1 109 ? 34.516 -5.891 -43.356 1.00 56.12 109 ARG A N 1
ATOM 857 C CA . ARG A 1 109 ? 34.761 -7.267 -43.823 1.00 56.12 109 ARG A CA 1
ATOM 858 C C . ARG A 1 109 ? 34.532 -7.460 -45.320 1.00 56.12 109 ARG A C 1
ATOM 860 O O . ARG A 1 109 ? 34.944 -8.492 -45.839 1.00 56.12 109 ARG A O 1
ATOM 867 N N . THR A 1 110 ? 33.872 -6.531 -46.010 1.00 53.28 110 THR A N 1
ATOM 868 C CA . THR A 1 110 ? 33.548 -6.701 -47.437 1.00 53.28 110 THR A CA 1
ATOM 869 C C . THR A 1 110 ? 34.667 -6.278 -48.389 1.00 53.28 110 THR A C 1
ATOM 871 O O . THR A 1 110 ? 34.610 -6.663 -49.550 1.00 53.28 110 THR A O 1
ATOM 874 N N . ASP A 1 111 ? 35.712 -5.604 -47.896 1.00 51.47 111 ASP A N 1
ATOM 875 C CA . ASP A 1 111 ? 36.836 -5.124 -48.723 1.00 51.47 111 ASP A CA 1
ATOM 876 C C . ASP A 1 111 ? 38.148 -5.911 -48.531 1.00 51.47 111 ASP A C 1
ATOM 878 O O . ASP A 1 111 ? 39.200 -5.503 -49.015 1.00 51.47 111 ASP A O 1
ATOM 882 N N . THR A 1 112 ? 38.133 -7.062 -47.850 1.00 51.44 112 THR A N 1
ATOM 883 C CA . THR A 1 112 ? 39.344 -7.888 -47.679 1.00 51.44 112 THR A CA 1
ATOM 884 C C . THR A 1 112 ? 39.430 -8.983 -48.745 1.00 51.44 112 THR A C 1
ATOM 886 O O . THR A 1 112 ? 39.271 -10.169 -48.460 1.00 51.44 112 THR A O 1
ATOM 889 N N . SER A 1 113 ? 39.686 -8.578 -49.993 1.00 50.53 113 SER A N 1
ATOM 890 C CA . SER A 1 113 ? 40.176 -9.478 -51.049 1.00 50.53 113 SER A CA 1
ATOM 891 C C . SER A 1 113 ? 41.690 -9.416 -51.260 1.00 50.53 113 SER A C 1
ATOM 893 O O . SER A 1 113 ? 42.170 -10.100 -52.151 1.00 50.53 113 SER A O 1
ATOM 895 N N . ASP A 1 114 ? 42.447 -8.675 -50.446 1.00 51.62 114 ASP A N 1
ATOM 896 C CA . ASP A 1 114 ? 43.911 -8.711 -50.473 1.00 51.62 114 ASP A CA 1
ATOM 897 C C . ASP A 1 114 ? 44.480 -8.863 -49.059 1.00 51.62 114 ASP A C 1
ATOM 899 O O . ASP A 1 114 ? 44.091 -8.184 -48.108 1.00 51.62 114 ASP A O 1
ATOM 903 N N . GLY A 1 115 ? 45.358 -9.854 -48.913 1.00 48.56 115 GLY A N 1
ATOM 904 C CA . GLY A 1 115 ? 45.856 -10.363 -47.644 1.00 48.56 115 GLY A CA 1
ATOM 905 C C . GLY A 1 115 ? 46.842 -9.437 -46.938 1.00 48.56 115 GLY A C 1
ATOM 906 O O . GLY A 1 115 ? 48.036 -9.720 -46.911 1.00 48.56 115 GLY A O 1
ATOM 907 N N . SER A 1 116 ? 46.340 -8.411 -46.255 1.00 43.91 116 SER A N 1
ATOM 908 C CA . SER A 1 116 ? 47.032 -7.834 -45.102 1.00 43.91 116 SER A CA 1
ATOM 909 C C . SER A 1 116 ? 46.075 -7.717 -43.913 1.00 43.91 116 SER A C 1
ATOM 911 O O . SER A 1 116 ? 45.250 -6.816 -43.790 1.00 43.91 116 SER A O 1
ATOM 913 N N . MET A 1 117 ? 46.190 -8.670 -42.985 1.00 50.81 117 MET A N 1
ATOM 914 C CA . MET A 1 117 ? 45.736 -8.479 -41.606 1.00 50.81 117 MET A CA 1
ATOM 915 C C . MET A 1 117 ? 46.672 -7.469 -40.926 1.00 50.81 117 MET A C 1
ATOM 917 O O . MET A 1 117 ? 47.471 -7.828 -40.065 1.00 50.81 117 MET A O 1
ATOM 921 N N . GLU A 1 118 ? 46.596 -6.200 -41.313 1.00 48.97 118 GLU A N 1
ATOM 922 C CA . GLU A 1 118 ? 47.113 -5.108 -40.496 1.00 48.97 118 GLU A CA 1
ATOM 923 C C . GLU A 1 118 ? 45.972 -4.607 -39.612 1.00 48.97 118 GLU A C 1
ATOM 925 O O . GLU A 1 118 ? 45.007 -3.984 -40.053 1.00 48.97 118 GLU A O 1
ATOM 930 N N . GLY A 1 119 ? 46.050 -4.944 -38.326 1.00 50.75 119 GLY A N 1
ATOM 931 C CA . GLY A 1 119 ? 45.185 -4.380 -37.304 1.00 50.75 119 GLY A CA 1
ATOM 932 C C . GLY A 1 119 ? 45.441 -2.880 -37.155 1.00 50.75 119 GLY A C 1
ATOM 933 O O . GLY A 1 119 ? 46.250 -2.472 -36.332 1.00 50.75 119 GLY A O 1
ATOM 934 N N . THR A 1 120 ? 44.728 -2.051 -37.914 1.00 53.31 120 THR A N 1
ATOM 935 C CA . THR A 1 120 ? 44.807 -0.579 -37.837 1.00 53.31 120 THR A CA 1
ATOM 936 C C . THR A 1 120 ? 43.420 0.071 -37.871 1.00 53.31 120 THR A C 1
ATOM 938 O O . THR A 1 120 ? 43.162 1.009 -38.614 1.00 53.31 120 THR A O 1
ATOM 941 N N . ALA A 1 121 ? 42.510 -0.358 -36.992 1.00 51.91 121 ALA A N 1
ATOM 942 C CA . ALA A 1 121 ? 41.273 0.394 -36.717 1.00 51.91 121 ALA A CA 1
ATOM 943 C C . ALA A 1 121 ? 41.379 1.343 -35.501 1.00 51.91 121 ALA A C 1
ATOM 945 O O . ALA A 1 121 ? 40.470 2.129 -35.256 1.00 51.91 121 ALA A O 1
ATOM 946 N N . LEU A 1 122 ? 42.492 1.306 -34.755 1.00 50.16 122 LEU A N 1
ATOM 947 C CA . LEU A 1 122 ? 42.776 2.223 -33.635 1.00 50.16 122 LEU A CA 1
ATOM 948 C C . LEU A 1 122 ? 43.772 3.346 -33.982 1.00 50.16 122 LEU A C 1
ATOM 950 O O . LEU A 1 122 ? 43.995 4.222 -33.154 1.00 50.16 122 LEU A O 1
ATOM 954 N N . GLY A 1 123 ? 44.356 3.338 -35.187 1.00 47.00 123 GLY A N 1
ATOM 955 C CA . GLY A 1 123 ? 45.407 4.283 -35.592 1.00 47.00 123 GLY A CA 1
ATOM 956 C C . GLY A 1 123 ? 45.111 5.114 -36.843 1.00 47.00 123 GLY A C 1
ATOM 957 O O . GLY A 1 123 ? 45.906 5.990 -37.174 1.00 47.00 123 GLY A O 1
ATOM 958 N N . SER A 1 124 ? 43.998 4.877 -37.550 1.00 54.06 124 SER A N 1
ATOM 959 C CA . SER A 1 124 ? 43.640 5.715 -38.697 1.00 54.06 124 SER A CA 1
ATOM 960 C C . SER A 1 124 ? 42.916 6.985 -38.214 1.00 54.06 124 SER A C 1
ATOM 962 O O . SER A 1 124 ? 41.986 6.893 -37.402 1.00 54.06 124 SER A O 1
ATOM 964 N N . PRO A 1 125 ? 43.291 8.184 -38.704 1.00 57.12 125 PRO A N 1
ATOM 965 C CA . PRO A 1 125 ? 42.640 9.443 -38.328 1.00 57.12 125 PRO A CA 1
ATOM 966 C C . PRO A 1 125 ? 41.114 9.424 -38.523 1.00 57.12 125 PRO A C 1
ATOM 968 O O . PRO A 1 125 ? 40.385 10.074 -37.776 1.00 57.12 125 PRO A O 1
ATOM 971 N N . GLY A 1 126 ? 40.621 8.635 -39.487 1.00 57.06 126 GLY A N 1
ATOM 972 C CA . GLY A 1 126 ? 39.194 8.464 -39.761 1.00 57.06 126 GLY A CA 1
ATOM 973 C C . GLY A 1 126 ? 38.441 7.681 -38.679 1.00 57.06 126 GLY A C 1
ATOM 974 O O . GLY A 1 126 ? 37.362 8.102 -38.271 1.00 57.06 126 GLY A O 1
ATOM 975 N N . GLY A 1 127 ? 39.007 6.586 -38.157 1.00 61.44 127 GLY A N 1
ATOM 976 C CA . GLY A 1 127 ? 38.359 5.785 -37.109 1.00 61.44 127 GLY A CA 1
ATOM 977 C C . GLY A 1 127 ? 38.249 6.536 -35.780 1.00 61.44 127 GLY A C 1
ATOM 978 O O . GLY A 1 127 ? 37.199 6.536 -35.133 1.00 61.44 127 GLY A O 1
ATOM 979 N N . MET A 1 128 ? 39.306 7.265 -35.413 1.00 62.94 128 MET A N 1
ATOM 980 C CA . MET A 1 128 ? 39.316 8.099 -34.210 1.00 62.94 128 MET A CA 1
ATOM 981 C C . MET A 1 128 ? 38.335 9.276 -34.322 1.00 62.94 128 MET A C 1
ATOM 983 O O . MET A 1 128 ? 37.660 9.601 -33.345 1.00 62.94 128 MET A O 1
ATOM 987 N N . ALA A 1 129 ? 38.179 9.861 -35.516 1.00 66.56 129 ALA A N 1
ATOM 988 C CA . ALA A 1 129 ? 37.198 10.915 -35.766 1.00 66.56 129 ALA A CA 1
ATOM 989 C C . ALA A 1 129 ? 35.751 10.434 -35.564 1.00 66.56 129 ALA A C 1
ATOM 991 O O . ALA A 1 129 ? 34.950 11.154 -34.970 1.00 66.56 129 ALA A O 1
ATOM 992 N N . VAL A 1 130 ? 35.419 9.209 -35.985 1.00 69.94 130 VAL A N 1
ATOM 993 C CA . VAL A 1 130 ? 34.072 8.638 -35.797 1.00 69.94 130 VAL A CA 1
ATOM 994 C C . VAL A 1 130 ? 33.774 8.377 -34.318 1.00 69.94 130 VAL A C 1
ATOM 996 O O . VAL A 1 130 ? 32.693 8.720 -33.840 1.00 69.94 130 VAL A O 1
ATOM 999 N N . ILE A 1 131 ? 34.735 7.831 -33.564 1.00 71.06 131 ILE A N 1
ATOM 1000 C CA . ILE A 1 131 ? 34.574 7.580 -32.121 1.00 71.06 131 ILE A CA 1
ATOM 1001 C C . ILE A 1 131 ? 34.424 8.899 -31.353 1.00 71.06 131 ILE A C 1
ATOM 1003 O O . ILE A 1 131 ? 33.534 9.031 -30.510 1.00 71.06 131 ILE A O 1
ATOM 1007 N N . LEU A 1 132 ? 35.257 9.895 -31.667 1.00 75.31 132 LEU A N 1
ATOM 1008 C CA . LEU A 1 132 ? 35.166 11.224 -31.064 1.00 75.31 132 LEU A CA 1
ATOM 1009 C C . LEU A 1 132 ? 33.834 11.901 -31.402 1.00 75.31 132 LEU A C 1
ATOM 1011 O O . LEU A 1 132 ? 33.188 12.439 -30.505 1.00 75.31 132 LEU A O 1
ATOM 1015 N N . ALA A 1 133 ? 33.376 11.819 -32.653 1.00 76.00 133 ALA A N 1
ATOM 1016 C CA . ALA A 1 133 ? 32.078 12.353 -33.055 1.00 76.00 133 ALA A CA 1
ATOM 1017 C C . ALA A 1 133 ? 30.924 11.686 -32.287 1.00 76.00 133 ALA A C 1
ATOM 1019 O O . ALA A 1 133 ? 30.037 12.379 -31.787 1.00 76.00 133 ALA A O 1
ATOM 1020 N N . ALA A 1 134 ? 30.961 10.361 -32.117 1.00 79.06 134 ALA A N 1
ATOM 1021 C CA . ALA A 1 134 ? 29.954 9.628 -31.352 1.00 79.06 134 ALA A CA 1
ATOM 1022 C C . ALA A 1 134 ? 29.925 10.047 -29.870 1.00 79.06 134 ALA A C 1
ATOM 1024 O O . ALA A 1 134 ? 28.848 10.276 -29.314 1.00 79.06 134 ALA A O 1
ATOM 1025 N N . LEU A 1 135 ? 31.093 10.214 -29.239 1.00 80.75 135 LEU A N 1
ATOM 1026 C CA . LEU A 1 135 ? 31.198 10.681 -27.852 1.00 80.75 135 LEU A CA 1
ATOM 1027 C C . LEU A 1 135 ? 30.705 12.124 -27.682 1.00 80.75 135 LEU A C 1
ATOM 1029 O O . LEU A 1 135 ? 30.003 12.417 -26.714 1.00 80.75 135 LEU A O 1
ATOM 1033 N N . VAL A 1 136 ? 31.015 13.014 -28.629 1.00 83.81 136 VAL A N 1
ATOM 1034 C CA . VAL A 1 136 ? 30.554 14.412 -28.610 1.00 83.81 136 VAL A CA 1
ATOM 1035 C C . VAL A 1 136 ? 29.035 14.493 -28.754 1.00 83.81 136 VAL A C 1
ATOM 1037 O O . VAL A 1 136 ? 28.390 15.217 -27.996 1.00 83.81 136 VAL A O 1
ATOM 1040 N N . ILE A 1 137 ? 28.441 13.717 -29.666 1.00 82.81 137 ILE A N 1
ATOM 1041 C CA . ILE A 1 137 ? 26.983 13.663 -29.842 1.00 82.81 137 ILE A CA 1
ATOM 1042 C C . ILE A 1 137 ? 26.311 13.125 -28.572 1.00 82.81 137 ILE A C 1
ATOM 1044 O O . ILE A 1 137 ? 25.353 13.726 -28.084 1.00 82.81 137 ILE A O 1
ATOM 1048 N N . ALA A 1 138 ? 26.836 12.044 -27.987 1.00 81.19 138 ALA A N 1
ATOM 1049 C CA . ALA A 1 138 ? 26.317 11.494 -26.735 1.00 81.19 138 ALA A CA 1
ATOM 1050 C C . ALA A 1 138 ? 26.405 12.508 -25.577 1.00 81.19 138 ALA A C 1
ATOM 1052 O O . ALA A 1 138 ? 25.442 12.674 -24.823 1.00 81.19 138 ALA A O 1
ATOM 1053 N N . GLY A 1 139 ? 27.524 13.233 -25.473 1.00 82.88 139 GLY A N 1
ATOM 1054 C CA . GLY A 1 139 ? 27.728 14.294 -24.487 1.00 82.88 139 GLY A CA 1
ATOM 1055 C C . GLY A 1 139 ? 26.768 15.473 -24.664 1.00 82.88 139 GLY A C 1
ATOM 1056 O O . GLY A 1 139 ? 26.172 15.924 -23.687 1.00 82.88 139 GLY A O 1
ATOM 1057 N N . LEU A 1 140 ? 26.552 15.935 -25.900 1.00 84.31 140 LEU A N 1
ATOM 1058 C CA . LEU A 1 140 ? 25.605 17.011 -26.219 1.00 84.31 140 LEU A CA 1
ATOM 1059 C C . LEU A 1 140 ? 24.165 16.626 -25.876 1.00 84.31 140 LEU A C 1
ATOM 1061 O O . LEU A 1 140 ? 23.443 17.429 -25.284 1.00 84.31 140 LEU A O 1
ATOM 1065 N N . ILE A 1 141 ? 23.759 15.393 -26.187 1.00 84.94 141 ILE A N 1
ATOM 1066 C CA . ILE A 1 141 ? 22.428 14.882 -25.839 1.00 84.94 141 ILE A CA 1
ATOM 1067 C C . ILE A 1 141 ? 22.265 14.835 -24.315 1.00 84.94 141 ILE A C 1
ATOM 1069 O O . ILE A 1 141 ? 21.271 15.338 -23.788 1.00 84.94 141 ILE A O 1
ATOM 1073 N N . ALA A 1 142 ? 23.248 14.294 -23.590 1.00 81.94 142 ALA A N 1
ATOM 1074 C CA . ALA A 1 142 ? 23.212 14.232 -22.130 1.00 81.94 142 ALA A CA 1
ATOM 1075 C C . ALA A 1 142 ? 23.169 15.633 -21.491 1.00 81.94 142 ALA A C 1
ATOM 1077 O O . ALA A 1 142 ? 22.365 15.884 -20.588 1.00 81.94 142 ALA A O 1
ATOM 1078 N N . PHE A 1 143 ? 23.982 16.566 -21.995 1.00 83.81 143 PHE A N 1
ATOM 1079 C CA . PHE A 1 143 ? 24.027 17.944 -21.519 1.00 83.81 143 PHE A CA 1
ATOM 1080 C C . PHE A 1 143 ? 22.701 18.671 -21.760 1.00 83.81 143 PHE A C 1
ATOM 1082 O O . PHE A 1 143 ? 22.130 19.232 -20.824 1.00 83.81 143 PHE A O 1
ATOM 1089 N N . TRP A 1 144 ? 22.161 18.604 -22.976 1.00 85.50 144 TRP A N 1
ATOM 1090 C CA . TRP A 1 144 ? 20.902 19.255 -23.338 1.00 85.50 144 TRP A CA 1
ATOM 1091 C C . TRP A 1 144 ? 19.715 18.722 -22.525 1.00 85.50 144 TRP A C 1
ATOM 1093 O O . TRP A 1 144 ? 18.869 19.488 -22.058 1.00 85.50 144 TRP A O 1
ATOM 1103 N N . VAL A 1 145 ? 19.687 17.412 -22.263 1.00 76.38 145 VAL A N 1
ATOM 1104 C CA . VAL A 1 145 ? 18.686 16.788 -21.385 1.00 76.38 145 VAL A CA 1
ATOM 1105 C C . VAL A 1 145 ? 18.859 17.228 -19.926 1.00 76.38 145 VAL A C 1
ATOM 1107 O O . VAL A 1 145 ? 17.862 17.411 -19.225 1.00 76.38 145 VAL A O 1
ATOM 1110 N N . SER A 1 146 ? 20.094 17.443 -19.462 1.00 78.44 146 SER A N 1
ATOM 1111 C CA . SER A 1 146 ? 20.355 17.943 -18.105 1.00 78.44 146 SER A CA 1
ATOM 1112 C C . SER A 1 146 ? 19.985 19.422 -17.931 1.00 78.44 146 SER A C 1
ATOM 1114 O O . SER A 1 146 ? 19.452 19.793 -16.885 1.00 78.44 146 SER A O 1
ATOM 1116 N N . GLN A 1 147 ? 20.187 20.257 -18.959 1.00 77.31 147 GLN A N 1
ATOM 1117 C CA . GLN A 1 147 ? 19.787 21.666 -18.942 1.00 77.31 147 GLN A CA 1
ATOM 1118 C C . GLN A 1 147 ? 18.268 21.832 -18.899 1.00 77.31 147 GLN A C 1
ATOM 1120 O O . GLN A 1 147 ? 17.775 22.667 -18.151 1.00 77.31 147 GLN A O 1
ATOM 1125 N N . ARG A 1 148 ? 17.508 20.989 -19.610 1.00 71.50 148 ARG A N 1
ATOM 1126 C CA . ARG A 1 148 ? 16.031 21.011 -19.582 1.00 71.50 148 ARG A CA 1
ATOM 1127 C C . ARG A 1 148 ? 15.407 20.584 -18.245 1.00 71.50 148 ARG A C 1
ATOM 1129 O O . ARG A 1 148 ? 14.186 20.554 -18.129 1.00 71.50 148 ARG A O 1
ATOM 1136 N N . ARG A 1 149 ? 16.224 20.205 -17.258 1.00 52.38 149 ARG A N 1
ATOM 1137 C CA . ARG A 1 149 ? 15.792 19.718 -15.940 1.00 52.38 149 ARG A CA 1
ATOM 1138 C C . ARG A 1 149 ? 16.168 20.629 -14.777 1.00 52.38 149 ARG A C 1
ATOM 1140 O O . ARG A 1 149 ? 15.786 20.313 -13.653 1.00 52.38 149 ARG A O 1
ATOM 1147 N N . LYS A 1 150 ? 16.898 21.721 -15.013 1.00 47.81 150 LYS A N 1
ATOM 1148 C CA . LYS A 1 150 ? 17.062 22.754 -13.988 1.00 47.81 150 LYS A CA 1
ATOM 1149 C C . LYS A 1 150 ? 15.839 23.685 -14.074 1.00 47.81 150 LYS A C 1
ATOM 1151 O O . LYS A 1 150 ? 15.645 24.242 -15.154 1.00 47.81 150 LYS A O 1
ATOM 1156 N N . PRO A 1 151 ? 14.982 23.751 -13.037 1.00 51.62 151 PRO A N 1
ATOM 1157 C CA . PRO A 1 151 ? 13.904 24.735 -12.969 1.00 51.62 151 PRO A CA 1
ATOM 1158 C C . PRO A 1 151 ? 14.458 26.161 -12.917 1.00 51.62 151 PRO A C 1
ATOM 1160 O O . PRO A 1 151 ? 15.591 26.332 -12.407 1.00 51.62 151 PRO A O 1
#

Radius of gyration: 36.95 Å; chains: 1; bounding box: 73×37×92 Å